Protein AF-A0A915ENW6-F1 (afdb_monomer)

Mean predicted aligned error: 8.83 Å

Secondary structure (DSSP, 8-state):
--S-B---S-TT----HHHHHHHHHHHHHHHHHHTS-B-----TTHHHHHHHHHH-SB-TTT--B--S--GGGB---------SSSS-BTT-HHHHHHTS-SS-S-S--EEEEETT-TTT-SB-TTTT-BTTPPTT-SEEEEESS--HHHHHHTTHHHHHHHHT--

pLDDT: mean 75.75, std 15.62, range [29.81, 95.88]

InterPro domains:
  IPR002918 Lipase EstA/Esterase EstB [PF01674] (2-77)
  IPR002918 Lipase EstA/Esterase EstB [PTHR32015] (2-77)
  IPR029058 Alpha/Beta hydrolase fold [G3DSA:3.40.50.1820] (1-163)

Solvent-accessible surface area (backbone atoms only — not comparable to full-atom values): 8871 Å² total; per-residue (Å²): 64,29,65,33,30,73,61,97,62,78,78,83,59,68,57,49,48,63,58,17,50,54,47,36,52,49,54,51,52,49,26,65,72,71,71,43,67,42,79,41,94,41,50,47,54,54,11,42,36,42,53,44,27,31,50,23,42,57,30,78,66,73,61,48,77,70,45,72,61,45,27,91,45,30,27,34,76,33,11,42,58,40,33,59,48,35,16,28,20,64,87,4,57,38,39,50,59,71,60,75,58,55,60,48,62,12,89,49,34,69,38,75,42,24,64,44,19,78,79,68,43,36,57,18,83,71,83,70,39,53,5,53,60,58,64,76,52,73,44,79,46,80,44,74,85,28,40,52,68,43,51,53,70,75,36,48,70,59,55,48,55,56,77,69,53,131

Radius of gyration: 15.07 Å; Cα contacts (8 Å, |Δi|>4): 354; chains: 1; bounding box: 37×34×34 Å

Foldseek 3Di:
DFLAFAAPDDDPDFLDLVLLLVLLVVLVVVCVVVVAADEDDDAAANFLSPLCNQCWQAQQVPRDGSDHHNQARYEETHHYADDQTRHHHPNRVSSCVSQVDASSRYPAYEWFEECVAPPRHQADPVVRDGGTDHVHHPYYHYHYPDYSVCSPVVCVVVVVCVVPDD

Structure (mmCIF, N/CA/C/O backbone):
data_AF-A0A915ENW6-F1
#
_entry.id   AF-A0A915ENW6-F1
#
loop_
_atom_site.group_PDB
_atom_site.id
_atom_site.type_symbol
_atom_site.label_atom_id
_atom_site.label_alt_id
_atom_site.label_comp_id
_atom_site.label_asym_id
_atom_site.label_entity_id
_atom_site.label_seq_id
_atom_site.pdbx_PDB_ins_code
_atom_site.Cartn_x
_atom_site.Cartn_y
_atom_site.Cartn_z
_atom_site.occupancy
_atom_site.B_iso_or_equiv
_atom_site.auth_seq_id
_atom_site.auth_comp_id
_atom_site.auth_asym_id
_atom_site.auth_atom_id
_atom_site.pdbx_PDB_model_num
ATOM 1 N N . MET A 1 1 ? -1.579 -0.338 -6.137 1.00 42.72 1 MET A N 1
ATOM 2 C CA . MET A 1 1 ? -1.270 -1.676 -5.591 1.00 42.72 1 MET A CA 1
ATOM 3 C C . MET A 1 1 ? 0.036 -2.164 -6.189 1.00 42.72 1 MET A C 1
ATOM 5 O O . MET A 1 1 ? 0.150 -1.946 -7.384 1.00 42.72 1 MET A O 1
ATOM 9 N N . THR A 1 2 ? 0.922 -2.765 -5.363 1.00 47.09 2 THR A N 1
ATOM 10 C CA . THR A 1 2 ? 1.906 -3.853 -5.639 1.00 47.09 2 THR A CA 1
ATOM 11 C C . THR A 1 2 ? 3.125 -3.832 -4.687 1.00 47.09 2 THR A C 1
ATOM 13 O O . THR A 1 2 ? 3.970 -2.952 -4.798 1.00 47.09 2 THR A O 1
ATOM 16 N N . THR A 1 3 ? 3.276 -4.806 -3.788 1.00 53.66 3 THR A N 1
ATOM 17 C CA . THR A 1 3 ? 4.491 -5.079 -2.980 1.00 53.66 3 THR A CA 1
ATOM 18 C C . THR A 1 3 ? 5.689 -5.567 -3.765 1.00 53.66 3 THR A C 1
ATOM 20 O O . THR A 1 3 ? 6.804 -5.462 -3.260 1.00 53.66 3 THR A O 1
ATOM 23 N N . TYR A 1 4 ? 5.485 -6.086 -4.972 1.00 52.28 4 TYR A N 1
ATOM 24 C CA . TYR A 1 4 ? 6.560 -6.594 -5.812 1.00 52.28 4 TYR A CA 1
ATOM 25 C C . TYR A 1 4 ? 6.259 -6.277 -7.278 1.00 52.28 4 TYR A C 1
ATOM 27 O O . TYR A 1 4 ? 5.124 -6.441 -7.721 1.00 52.28 4 TYR A O 1
ATOM 35 N N . TRP A 1 5 ? 7.278 -5.855 -8.030 1.00 57.00 5 TRP A N 1
ATOM 36 C CA . TRP A 1 5 ? 7.223 -5.668 -9.482 1.00 57.00 5 TRP A CA 1
ATOM 37 C C . TRP A 1 5 ? 8.566 -6.054 -10.118 1.00 57.00 5 TRP A C 1
ATOM 39 O O . TRP A 1 5 ? 9.626 -5.821 -9.526 1.00 57.00 5 TRP A O 1
ATOM 49 N N . ASP A 1 6 ? 8.548 -6.665 -11.307 1.00 54.91 6 ASP A N 1
ATOM 50 C CA . ASP A 1 6 ? 9.757 -7.167 -11.975 1.00 54.91 6 ASP A CA 1
ATOM 51 C C . ASP A 1 6 ? 10.283 -6.285 -13.121 1.00 54.91 6 ASP A C 1
ATOM 53 O O . ASP A 1 6 ? 11.443 -6.438 -13.512 1.00 54.91 6 ASP A O 1
ATOM 57 N N . GLY A 1 7 ? 9.543 -5.236 -13.500 1.00 52.41 7 GLY A N 1
ATOM 58 C CA . GLY A 1 7 ? 10.154 -3.993 -13.987 1.00 52.41 7 GLY A CA 1
ATOM 59 C C . GLY A 1 7 ? 10.191 -3.783 -15.500 1.00 52.41 7 GLY A C 1
ATOM 60 O O . GLY A 1 7 ? 11.199 -3.303 -16.012 1.00 52.41 7 GLY A O 1
ATOM 61 N N . THR A 1 8 ? 9.104 -4.066 -16.221 1.00 43.66 8 THR A N 1
ATOM 62 C CA . THR A 1 8 ? 8.998 -3.810 -17.675 1.00 43.66 8 THR A CA 1
ATOM 63 C C . THR A 1 8 ? 8.638 -2.359 -18.050 1.00 43.66 8 THR A C 1
ATOM 65 O O . THR A 1 8 ? 8.294 -2.096 -19.201 1.00 43.66 8 THR A O 1
ATOM 68 N N . ALA A 1 9 ? 8.679 -1.412 -17.103 1.00 46.50 9 ALA A N 1
ATOM 69 C CA . ALA A 1 9 ? 8.235 -0.023 -17.282 1.00 46.50 9 ALA A CA 1
ATOM 70 C C . ALA A 1 9 ? 9.381 1.007 -17.159 1.00 46.50 9 ALA A C 1
ATOM 72 O O . ALA A 1 9 ? 10.441 0.719 -16.606 1.00 46.50 9 ALA A O 1
ATOM 73 N N . SER A 1 10 ? 9.151 2.211 -17.699 1.00 40.72 10 SER A N 1
ATOM 74 C CA . SER A 1 10 ? 10.160 3.265 -17.921 1.00 40.72 10 SER A CA 1
ATOM 75 C C . SER A 1 10 ? 10.907 3.716 -16.642 1.00 40.72 10 SER A C 1
ATOM 77 O O . SER A 1 10 ? 10.280 3.832 -15.587 1.00 40.72 10 SER A O 1
ATOM 79 N N . PRO A 1 11 ? 12.223 4.021 -16.697 1.00 43.50 11 PRO A N 1
ATOM 80 C CA . PRO A 1 11 ? 13.079 4.117 -15.505 1.00 43.50 11 PRO A CA 1
ATOM 81 C C . PRO A 1 11 ? 13.112 5.497 -14.811 1.00 43.50 11 PRO A C 1
ATOM 83 O O . PRO A 1 11 ? 14.015 5.753 -14.016 1.00 43.50 11 PRO A O 1
ATOM 86 N N . SER A 1 12 ? 12.199 6.420 -15.133 1.00 43.91 12 SER A N 1
ATOM 87 C CA . SER A 1 12 ? 12.365 7.856 -14.840 1.00 43.91 12 SER A CA 1
ATOM 88 C C . SER A 1 12 ? 11.705 8.389 -13.561 1.00 43.91 12 SER A C 1
ATOM 90 O O . SER A 1 12 ? 11.990 9.526 -13.191 1.00 43.91 12 SER A O 1
ATOM 92 N N . GLU A 1 13 ? 10.843 7.626 -12.877 1.00 51.28 13 GLU A N 1
ATOM 93 C CA . GLU A 1 13 ? 10.138 8.110 -11.675 1.00 51.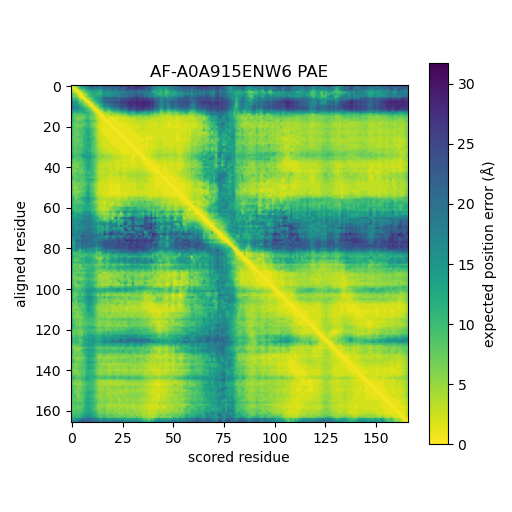28 13 GLU A CA 1
ATOM 94 C C . GLU A 1 13 ? 10.567 7.399 -10.383 1.00 51.28 13 GLU A C 1
ATOM 96 O O . GLU A 1 13 ? 10.592 6.170 -10.276 1.00 51.28 13 GLU A O 1
ATOM 101 N N . THR A 1 14 ? 10.912 8.212 -9.382 1.00 60.53 14 THR A N 1
ATOM 102 C CA . THR A 1 14 ? 11.462 7.802 -8.086 1.00 60.53 14 THR A CA 1
ATOM 103 C C . THR A 1 14 ? 10.492 8.101 -6.943 1.00 60.53 14 THR A C 1
ATOM 105 O O . THR A 1 14 ? 9.792 9.116 -6.949 1.00 60.53 14 THR A O 1
ATOM 108 N N . LEU A 1 15 ? 10.476 7.245 -5.917 1.00 72.00 15 LEU A N 1
ATOM 109 C CA . LEU A 1 15 ? 9.754 7.505 -4.668 1.00 72.00 15 LEU A CA 1
ATOM 110 C C . LEU A 1 15 ? 10.519 8.548 -3.854 1.00 72.00 15 LEU A C 1
ATOM 112 O O . LEU A 1 15 ? 11.450 8.212 -3.121 1.00 72.00 15 LEU A O 1
ATOM 116 N N . LYS A 1 16 ? 10.135 9.816 -4.015 1.00 80.19 16 LYS A N 1
ATOM 117 C CA . LYS A 1 16 ? 10.769 10.947 -3.332 1.00 80.19 16 LYS A CA 1
ATOM 118 C C . LYS A 1 16 ? 10.309 11.067 -1.879 1.00 80.19 16 LYS A C 1
ATOM 120 O O . LYS A 1 16 ? 9.123 10.896 -1.576 1.00 80.19 16 LYS A O 1
ATOM 125 N N . CYS A 1 17 ? 11.216 11.487 -1.002 1.00 81.75 17 CYS A N 1
ATOM 126 C CA . CYS A 1 17 ? 10.918 11.824 0.388 1.00 81.75 17 CYS A CA 1
ATOM 127 C C . CYS A 1 17 ? 9.843 12.911 0.508 1.00 81.75 17 CYS A C 1
ATOM 129 O O . CYS A 1 17 ? 9.022 12.863 1.421 1.00 81.75 17 CYS A O 1
ATOM 131 N N . LEU A 1 18 ? 9.814 13.865 -0.435 1.00 85.50 18 LEU A N 1
ATOM 132 C CA . LEU A 1 18 ? 8.822 14.943 -0.487 1.00 85.50 18 LEU A CA 1
ATOM 133 C C . LEU A 1 18 ? 7.391 14.395 -0.457 1.00 85.50 18 LEU A C 1
ATOM 135 O O . LEU A 1 18 ? 6.640 14.732 0.450 1.00 85.50 18 LEU A O 1
ATOM 139 N N . TYR A 1 19 ? 7.062 13.471 -1.361 1.00 87.25 19 TYR A N 1
ATOM 140 C CA . TYR A 1 19 ? 5.734 12.863 -1.409 1.00 87.25 19 TYR A CA 1
ATOM 141 C C . TYR A 1 19 ? 5.409 12.133 -0.086 1.00 87.25 19 TYR A C 1
ATOM 143 O O . TYR A 1 19 ? 4.275 12.156 0.392 1.00 87.25 19 TYR A O 1
ATOM 151 N N . CYS A 1 20 ? 6.416 11.506 0.546 1.00 87.06 20 CYS A N 1
ATOM 152 C CA . CYS A 1 20 ? 6.247 10.794 1.821 1.00 87.06 20 CYS A CA 1
ATOM 153 C C . CYS A 1 20 ? 5.929 11.775 2.960 1.00 87.06 20 CYS A C 1
ATOM 155 O O . CYS A 1 20 ? 5.075 11.492 3.797 1.00 87.06 20 CYS A O 1
ATOM 157 N N . LYS A 1 21 ? 6.583 12.944 2.973 1.00 85.81 21 LYS A N 1
ATOM 158 C CA . LYS A 1 21 ? 6.317 14.044 3.911 1.00 85.81 21 LYS A CA 1
ATOM 159 C C . LYS A 1 21 ? 4.936 14.660 3.682 1.00 85.81 21 LYS A C 1
ATOM 161 O O . LYS A 1 21 ? 4.204 14.843 4.648 1.00 85.81 21 LYS A O 1
ATOM 166 N N . GLU A 1 22 ? 4.566 14.935 2.432 1.00 91.62 22 GLU A N 1
ATOM 167 C CA . GLU A 1 22 ? 3.269 15.519 2.057 1.00 91.62 22 GLU A CA 1
ATOM 168 C C . GLU A 1 22 ? 2.104 14.642 2.531 1.00 91.62 22 GLU A C 1
ATOM 170 O O . GLU A 1 22 ? 1.224 15.124 3.247 1.00 91.62 22 GLU A O 1
ATOM 175 N N . ILE A 1 23 ? 2.131 13.337 2.231 1.00 90.50 23 ILE A N 1
ATOM 176 C CA . ILE A 1 23 ? 1.065 12.435 2.685 1.00 90.50 23 ILE A CA 1
ATOM 177 C C . ILE A 1 23 ? 1.106 12.243 4.210 1.00 90.50 23 ILE A C 1
ATOM 179 O O . ILE A 1 23 ? 0.051 12.224 4.841 1.00 90.50 23 ILE A O 1
ATOM 183 N N . ARG A 1 24 ? 2.290 12.179 4.838 1.00 91.50 24 ARG A N 1
ATOM 184 C CA . ARG A 1 24 ? 2.401 12.089 6.307 1.00 91.50 24 ARG A CA 1
ATOM 185 C C . ARG A 1 24 ? 1.757 13.287 7.008 1.00 91.50 24 ARG A C 1
ATOM 187 O O . ARG A 1 24 ? 1.027 13.102 7.979 1.00 91.50 24 ARG A O 1
ATOM 194 N N . LEU A 1 25 ? 2.009 14.497 6.507 1.00 91.88 25 LEU A N 1
ATOM 195 C CA . LEU A 1 25 ? 1.408 15.729 7.020 1.00 91.88 25 LEU A CA 1
ATOM 196 C C . LEU A 1 25 ? -0.110 15.743 6.813 1.00 91.88 25 LEU A C 1
ATOM 198 O O . LEU A 1 25 ? -0.829 16.151 7.720 1.00 91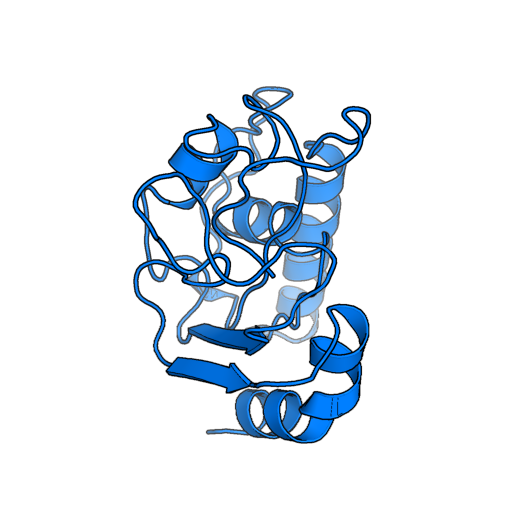.88 25 LEU A O 1
ATOM 202 N N . PHE A 1 26 ? -0.606 15.252 5.673 1.00 94.12 26 PHE A N 1
ATOM 203 C CA . PHE A 1 26 ? -2.045 15.158 5.417 1.00 94.12 26 PHE A CA 1
ATOM 204 C C . PHE A 1 26 ? -2.751 14.163 6.355 1.00 94.12 26 PHE A C 1
ATOM 206 O O . PHE A 1 26 ? -3.764 14.516 6.952 1.00 94.12 26 PHE A O 1
ATOM 213 N N . ILE A 1 27 ? -2.184 12.965 6.562 1.00 91.50 27 ILE A N 1
ATOM 214 C CA . ILE A 1 27 ? -2.698 11.962 7.518 1.00 91.50 27 ILE A CA 1
ATOM 215 C C . ILE A 1 27 ? -2.801 12.566 8.926 1.00 91.50 27 ILE A C 1
ATOM 217 O O . ILE A 1 27 ? -3.853 12.486 9.560 1.00 91.50 27 ILE A O 1
ATOM 221 N N . LEU A 1 28 ? -1.726 13.212 9.393 1.00 90.31 28 LEU A N 1
ATOM 222 C CA . LEU A 1 28 ? -1.689 13.871 10.700 1.00 90.31 28 LEU A CA 1
ATOM 223 C C . LEU A 1 28 ? -2.711 15.007 10.806 1.00 90.31 28 LEU A C 1
ATOM 225 O O . LEU A 1 28 ? -3.397 15.106 11.821 1.00 90.31 28 LEU A O 1
ATOM 229 N N . ALA A 1 29 ? -2.837 15.842 9.772 1.00 93.81 29 ALA A N 1
ATOM 230 C CA . ALA A 1 29 ? -3.781 16.954 9.756 1.00 93.81 29 ALA A CA 1
ATOM 231 C C . ALA A 1 29 ? -5.237 16.473 9.844 1.00 93.81 29 ALA A C 1
ATOM 233 O O . ALA A 1 29 ? -5.989 16.998 10.662 1.00 93.81 29 ALA A O 1
ATOM 234 N N . VAL A 1 30 ? -5.622 15.455 9.063 1.00 94.00 30 VAL A N 1
ATOM 235 C CA . VAL A 1 30 ? -6.983 14.894 9.105 1.00 94.00 30 VAL A CA 1
ATOM 236 C C . VAL A 1 30 ? -7.248 14.229 10.455 1.00 94.00 30 VAL A C 1
ATOM 238 O O . VAL A 1 30 ? -8.194 14.625 11.126 1.00 94.00 30 VAL A O 1
ATOM 241 N N . SER A 1 31 ? -6.386 13.306 10.899 1.00 92.56 31 SER A N 1
ATOM 242 C CA . SER A 1 31 ? -6.560 12.571 12.166 1.00 92.56 31 SER A CA 1
ATOM 243 C C . SER A 1 31 ? -6.626 13.499 13.391 1.00 92.56 31 SER A C 1
ATOM 245 O O . SER A 1 31 ? -7.445 13.290 14.286 1.00 92.56 31 SER A O 1
ATOM 247 N N . THR A 1 32 ? -5.829 14.576 13.408 1.00 92.12 32 THR A N 1
ATOM 248 C CA . THR A 1 32 ? -5.871 15.591 14.479 1.00 92.12 32 THR A CA 1
ATOM 249 C C . THR A 1 32 ? -7.132 16.459 14.401 1.00 92.12 32 THR A C 1
ATOM 251 O O . THR A 1 32 ? -7.682 16.827 15.434 1.00 92.12 32 THR A O 1
ATOM 254 N N . PHE A 1 33 ? -7.608 16.788 13.195 1.00 95.88 33 PHE A N 1
ATOM 255 C CA . PHE A 1 33 ? -8.806 17.610 12.994 1.00 95.88 33 PHE A CA 1
ATOM 256 C C . PHE A 1 33 ? -10.104 16.860 13.329 1.00 95.88 33 PHE A C 1
ATOM 258 O O . PHE A 1 33 ? -11.009 17.442 13.923 1.00 95.88 33 PHE A O 1
ATOM 265 N N . THR A 1 34 ? -10.200 15.576 12.976 1.00 94.31 34 THR A N 1
ATOM 266 C CA . THR A 1 34 ? -11.356 14.722 13.301 1.00 94.31 34 THR A CA 1
ATOM 267 C C . THR A 1 34 ? -11.286 14.122 14.705 1.00 94.31 34 THR A C 1
ATOM 269 O O . THR A 1 34 ? -12.299 13.631 15.198 1.00 94.31 34 THR A O 1
ATOM 272 N N . ASN A 1 35 ? -10.108 14.144 15.343 1.00 91.44 35 ASN A N 1
ATOM 273 C CA . ASN A 1 35 ? -9.804 13.406 16.572 1.00 91.44 35 ASN A CA 1
ATOM 274 C C . ASN A 1 35 ? -10.160 11.906 16.438 1.00 91.44 35 ASN A C 1
ATOM 276 O O . ASN A 1 35 ? -10.793 11.311 17.313 1.00 91.44 35 ASN A O 1
ATOM 280 N N . SER A 1 36 ? -9.776 11.303 15.307 1.00 89.44 36 SER A N 1
ATOM 281 C CA . SER A 1 36 ? -10.050 9.901 14.961 1.00 89.44 36 SER A CA 1
ATOM 282 C C . SER A 1 36 ? -8.861 9.241 14.255 1.00 89.44 36 SER A C 1
ATOM 284 O O . SER A 1 36 ? -7.958 9.918 13.758 1.00 89.44 36 SER A O 1
ATOM 286 N N . GLN A 1 37 ? -8.884 7.910 14.149 1.00 87.56 37 GLN A N 1
ATOM 287 C CA . GLN A 1 37 ? -8.102 7.191 13.133 1.00 87.56 37 GLN A CA 1
ATOM 288 C C . GLN A 1 37 ? -8.616 7.536 11.720 1.00 87.56 37 GLN A C 1
ATOM 290 O O . GLN A 1 37 ? -9.697 8.122 11.580 1.00 87.56 37 GLN A O 1
ATOM 295 N N . VAL A 1 38 ? -7.844 7.204 10.678 1.00 89.12 38 VAL A N 1
ATOM 296 C CA . VAL A 1 38 ? -8.220 7.447 9.273 1.00 89.12 38 VAL A CA 1
ATOM 297 C C . VAL A 1 38 ? -8.034 6.216 8.377 1.00 89.12 38 VAL A C 1
ATOM 299 O O . VAL A 1 38 ? -6.980 5.576 8.364 1.00 89.12 38 VAL A O 1
ATOM 302 N N . ASP A 1 39 ? -9.039 5.924 7.554 1.00 86.81 39 ASP A N 1
ATOM 303 C CA . ASP A 1 39 ? -8.942 4.934 6.480 1.00 86.81 39 ASP A CA 1
ATOM 304 C C . ASP A 1 39 ? -8.181 5.504 5.277 1.00 86.81 39 ASP A C 1
ATOM 306 O O . ASP A 1 39 ? -8.465 6.608 4.806 1.00 86.81 39 ASP A O 1
ATOM 310 N N . ILE A 1 40 ? -7.222 4.744 4.736 1.00 88.25 40 ILE A N 1
ATOM 311 C CA . ILE A 1 40 ? -6.423 5.174 3.580 1.00 88.25 40 ILE A CA 1
ATOM 312 C C . ILE A 1 40 ? -6.698 4.276 2.373 1.00 88.25 40 ILE A C 1
ATOM 314 O O . ILE A 1 40 ? -6.066 3.243 2.145 1.00 88.25 40 ILE A O 1
ATOM 318 N N . LEU A 1 41 ? -7.624 4.725 1.525 1.00 86.06 41 LEU A N 1
ATOM 319 C CA . LEU A 1 41 ? -7.812 4.150 0.197 1.00 86.06 41 LEU A CA 1
ATOM 320 C C . LEU A 1 41 ? -6.689 4.620 -0.737 1.00 86.06 41 LEU A C 1
ATOM 322 O O . LEU A 1 41 ? -6.734 5.705 -1.314 1.00 86.06 41 LEU A O 1
ATOM 326 N N . ALA A 1 42 ? -5.672 3.781 -0.901 1.00 83.44 42 ALA A N 1
ATOM 327 C CA . ALA A 1 42 ? -4.559 4.035 -1.805 1.00 83.44 42 ALA A CA 1
ATOM 328 C C . ALA A 1 42 ? -4.660 3.189 -3.089 1.00 83.44 42 ALA A C 1
ATOM 330 O O . ALA A 1 42 ? -5.039 2.021 -3.065 1.00 83.44 42 ALA A O 1
ATOM 331 N N . TYR A 1 43 ? -4.274 3.772 -4.224 1.00 82.56 43 TYR A N 1
ATOM 332 C CA . TYR A 1 43 ? -4.233 3.126 -5.542 1.00 82.56 43 TYR A CA 1
ATOM 333 C C . TYR A 1 43 ? -2.945 3.512 -6.288 1.00 82.56 43 TYR A C 1
ATOM 335 O O . TYR A 1 43 ? -2.273 4.468 -5.897 1.00 82.56 43 TYR A O 1
ATOM 343 N N . SER A 1 44 ? -2.566 2.718 -7.304 1.00 76.12 44 SER A N 1
ATOM 344 C CA . SER A 1 44 ? -1.324 2.834 -8.093 1.00 76.12 44 SER A CA 1
ATOM 345 C C . SER A 1 44 ? -0.159 3.428 -7.280 1.00 76.12 44 SER A C 1
ATOM 347 O O . SER A 1 44 ? 0.162 2.820 -6.267 1.00 76.12 44 SER A O 1
ATOM 349 N N . MET A 1 45 ? 0.430 4.585 -7.617 1.00 76.44 45 MET A N 1
ATOM 350 C CA . MET A 1 45 ? 1.614 5.147 -6.927 1.00 76.44 45 MET A CA 1
ATOM 351 C C . MET A 1 45 ? 1.390 5.812 -5.547 1.00 76.44 45 MET A C 1
ATOM 353 O O . MET A 1 45 ? 2.360 5.925 -4.808 1.00 76.44 45 MET A O 1
ATOM 357 N N . GLY A 1 46 ? 0.168 6.166 -5.115 1.00 74.69 46 GLY A N 1
ATOM 358 C CA . GLY A 1 46 ? -0.076 6.848 -3.814 1.00 74.69 46 GLY A CA 1
ATOM 359 C C . GLY A 1 46 ? 0.525 6.137 -2.581 1.00 74.69 46 GLY A C 1
ATOM 360 O O . GLY A 1 46 ? 1.603 6.457 -2.108 1.00 74.69 46 GLY A O 1
ATOM 361 N N . SER A 1 47 ? -0.108 5.076 -2.103 1.00 77.56 47 SER A N 1
ATOM 362 C CA . SER A 1 47 ? 0.599 3.791 -2.068 1.00 77.56 47 SER A CA 1
ATOM 363 C C . SER A 1 47 ? 2.040 3.755 -1.459 1.00 77.56 47 SER A C 1
ATOM 365 O O . SER A 1 47 ? 2.089 3.957 -0.253 1.00 77.56 47 SER A O 1
ATOM 367 N N . PRO A 1 48 ? 3.220 3.471 -2.090 1.00 71.94 48 PRO A N 1
ATOM 368 C CA . PRO A 1 48 ? 4.459 3.238 -1.309 1.00 71.94 48 PRO A CA 1
ATOM 369 C C . PRO A 1 48 ? 4.887 4.453 -0.528 1.00 71.94 48 PRO A C 1
ATOM 371 O O . PRO A 1 48 ? 5.282 4.326 0.629 1.00 71.94 48 PRO A O 1
ATOM 374 N N . VAL A 1 49 ? 4.710 5.610 -1.159 1.00 81.62 49 VAL A N 1
ATOM 375 C CA . VAL A 1 49 ? 4.868 6.913 -0.545 1.00 81.62 49 VAL A CA 1
ATOM 376 C C . VAL A 1 49 ? 4.117 6.954 0.782 1.00 81.62 49 VAL A C 1
ATOM 378 O O . VAL A 1 49 ? 4.701 7.280 1.810 1.00 81.62 49 VAL A O 1
ATOM 381 N N . ALA A 1 50 ? 2.846 6.556 0.779 1.00 85.56 50 ALA A N 1
ATOM 382 C CA . ALA A 1 50 ? 2.021 6.549 1.971 1.00 85.56 50 ALA A CA 1
ATOM 383 C C . ALA A 1 50 ? 2.346 5.384 2.944 1.00 85.56 50 ALA A C 1
ATOM 385 O O . ALA A 1 50 ? 2.339 5.613 4.151 1.00 85.56 50 ALA A O 1
ATOM 386 N N . ARG A 1 51 ? 2.788 4.195 2.493 1.00 83.94 51 ARG A N 1
ATOM 387 C CA . ARG A 1 51 ? 3.246 3.115 3.408 1.00 83.94 51 ARG A CA 1
ATOM 388 C C . ARG A 1 51 ? 4.481 3.569 4.175 1.00 83.94 51 ARG A C 1
ATOM 390 O O . ARG A 1 51 ? 4.613 3.322 5.370 1.00 83.94 51 ARG A O 1
ATOM 397 N N . LYS A 1 52 ? 5.379 4.273 3.484 1.00 85.75 52 LYS A N 1
ATOM 398 C CA . LYS A 1 52 ? 6.587 4.867 4.050 1.00 85.75 52 LYS A CA 1
ATOM 399 C C . LYS A 1 52 ? 6.281 6.095 4.912 1.00 85.75 52 LYS A C 1
ATOM 401 O O . LYS A 1 52 ? 6.921 6.267 5.946 1.00 85.75 52 LYS A O 1
ATOM 406 N N . ALA A 1 53 ? 5.273 6.892 4.551 1.00 87.19 53 ALA A N 1
ATOM 407 C CA . ALA A 1 53 ? 4.748 7.983 5.374 1.00 87.19 53 ALA A CA 1
ATOM 408 C C . ALA A 1 53 ? 4.251 7.487 6.744 1.00 87.19 53 ALA A C 1
ATOM 410 O O . ALA A 1 53 ? 4.550 8.119 7.758 1.00 87.19 53 ALA A O 1
ATOM 411 N N . ILE A 1 54 ? 3.553 6.344 6.779 1.00 85.94 54 ILE A N 1
ATOM 412 C CA . ILE A 1 54 ? 3.068 5.702 8.013 1.00 85.94 54 ILE A CA 1
ATOM 413 C C . ILE A 1 54 ? 4.233 5.104 8.804 1.00 85.94 54 ILE A C 1
ATOM 415 O O . ILE A 1 54 ? 4.405 5.453 9.970 1.00 85.94 54 ILE A O 1
ATOM 419 N N . MET A 1 55 ? 5.062 4.268 8.161 1.00 84.44 55 MET A N 1
ATOM 420 C CA . MET A 1 55 ? 6.209 3.592 8.793 1.00 84.44 55 MET A CA 1
ATOM 421 C C . MET A 1 55 ? 7.200 4.574 9.431 1.00 84.44 55 MET A C 1
ATOM 423 O O . MET A 1 55 ? 7.812 4.284 10.458 1.00 84.44 55 MET A O 1
ATOM 427 N N . GLY A 1 56 ? 7.394 5.730 8.793 1.00 82.94 56 GLY A N 1
ATOM 428 C CA . GLY A 1 56 ? 8.393 6.707 9.189 1.00 82.94 56 GLY A CA 1
ATOM 429 C C . GLY A 1 56 ? 9.827 6.205 8.972 1.00 82.94 56 GLY A C 1
ATOM 430 O O . GLY A 1 56 ? 10.171 5.633 7.928 1.00 82.94 56 GLY A O 1
ATOM 431 N N . GLY A 1 57 ? 10.691 6.465 9.953 1.00 82.88 57 GLY A N 1
ATOM 432 C CA . GLY A 1 57 ? 12.136 6.260 9.851 1.00 82.88 57 GLY A CA 1
ATOM 433 C C . GLY A 1 57 ? 12.775 7.189 8.815 1.00 82.88 57 GLY A C 1
ATOM 434 O O . GLY A 1 57 ? 12.261 8.270 8.531 1.00 82.88 57 GLY A O 1
ATOM 435 N N . ASN A 1 58 ? 13.901 6.778 8.236 1.00 82.06 58 ASN A N 1
ATOM 436 C CA . ASN A 1 58 ? 14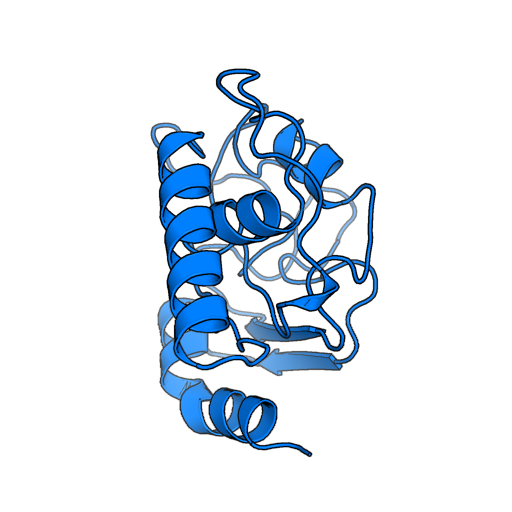.617 7.570 7.233 1.00 82.06 58 ASN A CA 1
ATOM 437 C C . ASN A 1 58 ? 14.053 7.347 5.820 1.00 82.06 58 ASN A C 1
ATOM 439 O O . ASN A 1 58 ? 13.747 6.213 5.440 1.00 82.06 58 ASN A O 1
ATOM 443 N N . CYS A 1 59 ? 13.947 8.414 5.032 1.00 78.62 59 CYS A N 1
ATOM 444 C CA . CYS A 1 59 ? 13.670 8.370 3.599 1.00 78.62 59 CYS A CA 1
ATOM 445 C C . CYS A 1 59 ? 14.788 7.640 2.837 1.00 78.62 59 CYS A C 1
ATOM 447 O O . CYS A 1 59 ? 15.965 7.824 3.123 1.00 78.62 59 CYS A O 1
ATOM 449 N N . VAL A 1 60 ? 14.423 6.809 1.857 1.00 75.06 60 VAL A N 1
ATOM 450 C CA . VAL A 1 60 ? 15.366 5.925 1.135 1.00 75.06 60 VAL A CA 1
ATOM 451 C C . VAL A 1 60 ? 16.210 6.692 0.104 1.00 75.06 60 VAL A C 1
ATOM 453 O O . VAL A 1 60 ? 17.284 6.249 -0.288 1.00 75.06 60 VAL A O 1
ATOM 456 N N . ASP A 1 61 ? 15.722 7.847 -0.339 1.00 71.06 61 ASP A N 1
ATOM 457 C CA . ASP A 1 61 ? 16.323 8.706 -1.356 1.00 71.06 61 ASP A CA 1
ATOM 458 C C . ASP A 1 61 ? 17.158 9.859 -0.776 1.00 71.06 61 ASP A C 1
ATOM 460 O O . ASP A 1 61 ? 18.207 10.176 -1.332 1.00 71.06 61 ASP A O 1
ATOM 464 N N . THR A 1 62 ? 16.723 10.469 0.333 1.00 72.38 62 THR A N 1
ATOM 465 C CA . THR A 1 62 ? 17.400 11.624 0.962 1.00 72.38 62 THR A CA 1
ATOM 466 C C . THR A 1 62 ? 18.018 11.337 2.333 1.00 72.38 62 THR A C 1
ATOM 468 O O . THR A 1 62 ? 18.689 12.205 2.886 1.00 72.38 62 THR A O 1
ATOM 471 N N . SER A 1 63 ? 17.780 10.158 2.922 1.00 72.94 63 SER A N 1
ATOM 472 C CA . SER A 1 63 ? 18.107 9.817 4.322 1.00 72.94 63 SER A CA 1
ATOM 473 C C . SER A 1 63 ? 17.446 10.700 5.395 1.00 72.94 63 SER A C 1
ATOM 475 O O . SER A 1 63 ? 17.693 10.495 6.585 1.00 72.94 63 SER A O 1
ATOM 477 N N . GLU A 1 64 ? 16.576 11.643 5.023 1.00 70.88 64 GLU A N 1
ATOM 478 C CA . GLU A 1 64 ? 15.874 12.533 5.955 1.00 70.88 64 GLU A CA 1
ATOM 479 C C . GLU A 1 64 ? 14.909 11.771 6.872 1.00 70.88 64 GLU A C 1
ATOM 481 O O . GLU A 1 64 ? 14.289 10.789 6.467 1.00 70.88 64 GLU A O 1
ATOM 486 N N . VAL A 1 65 ? 14.746 12.236 8.111 1.00 71.94 65 VAL A N 1
ATOM 487 C CA . VAL A 1 65 ? 13.910 11.568 9.119 1.00 71.94 65 VAL A CA 1
ATOM 488 C C . VAL A 1 65 ? 12.443 11.987 8.976 1.00 71.94 65 VAL A C 1
ATOM 490 O O . VAL A 1 65 ? 12.109 13.159 9.124 1.00 71.94 65 VAL A O 1
ATOM 493 N N . LEU A 1 66 ? 11.558 11.015 8.741 1.00 51.91 66 LEU A N 1
ATOM 494 C CA . LEU A 1 66 ? 10.098 11.190 8.736 1.00 51.91 66 LEU A CA 1
ATOM 495 C C . LEU A 1 66 ? 9.499 11.199 10.157 1.00 51.91 66 LEU A C 1
ATOM 497 O O . LEU A 1 66 ? 8.408 11.723 10.362 1.00 51.91 66 LEU A O 1
ATOM 501 N N . GLY A 1 67 ? 10.201 10.615 11.133 1.00 62.75 67 GLY A N 1
ATOM 502 C CA . GLY A 1 67 ? 9.752 10.442 12.519 1.00 62.75 67 GLY A CA 1
ATOM 503 C C . GLY A 1 67 ? 9.401 8.988 12.856 1.00 62.75 67 GLY A C 1
ATOM 504 O O . GLY A 1 67 ? 9.733 8.072 12.104 1.00 62.75 67 GLY A O 1
ATOM 505 N N . ALA A 1 68 ? 8.747 8.771 14.000 1.00 60.12 68 ALA A N 1
ATOM 506 C CA . ALA A 1 68 ? 8.298 7.447 14.446 1.00 60.12 68 ALA A CA 1
ATOM 507 C C . ALA A 1 68 ? 7.137 6.887 13.591 1.00 60.12 68 ALA A C 1
ATOM 509 O O . ALA A 1 68 ? 6.496 7.632 12.842 1.00 60.12 68 ALA A O 1
ATOM 510 N N . SER A 1 69 ? 6.845 5.589 13.715 1.00 55.81 69 SER A N 1
ATOM 511 C CA . SER A 1 69 ? 5.684 4.979 13.048 1.00 55.81 69 SER A CA 1
ATOM 512 C C . SER A 1 69 ? 4.364 5.573 13.558 1.00 55.81 69 SER A C 1
ATOM 514 O O . SER A 1 69 ? 4.264 5.931 14.731 1.00 55.81 69 SER A O 1
ATOM 516 N N . MET A 1 70 ? 3.356 5.667 12.688 1.00 55.91 70 MET A N 1
ATOM 517 C CA . MET A 1 70 ? 2.011 6.195 12.996 1.00 55.91 70 MET A CA 1
ATOM 518 C C . MET A 1 70 ? 0.915 5.124 12.890 1.00 55.91 70 MET A C 1
ATOM 520 O O . MET A 1 70 ? -0.235 5.435 12.595 1.00 55.91 70 MET A O 1
ATOM 524 N N . SER A 1 71 ? 1.278 3.857 13.096 1.00 54.25 71 SER A N 1
ATOM 525 C CA . SER A 1 71 ? 0.407 2.684 12.913 1.00 54.25 71 SER A CA 1
ATOM 526 C C . SER A 1 71 ? -0.933 2.785 13.645 1.00 54.25 71 SER A C 1
ATOM 528 O O . SER A 1 71 ? -1.956 2.398 13.102 1.00 54.25 71 SER A O 1
ATOM 530 N N . SER A 1 72 ? -0.942 3.386 14.838 1.00 55.91 72 SER A N 1
ATOM 531 C CA . SER A 1 72 ? -2.140 3.597 15.661 1.00 55.91 72 SER A CA 1
ATOM 532 C C . SER A 1 72 ? -3.162 4.587 15.085 1.00 55.91 72 SER A C 1
ATOM 534 O O . SER A 1 72 ? -4.236 4.739 15.659 1.00 55.91 72 SER A O 1
ATOM 536 N N . SER A 1 73 ? -2.837 5.305 14.007 1.00 43.53 73 SER A N 1
ATOM 537 C CA . SER A 1 73 ? -3.692 6.346 13.416 1.00 43.53 73 SER A CA 1
ATOM 538 C C . SER A 1 73 ? -4.344 5.930 12.093 1.00 43.53 73 SER A C 1
ATOM 540 O O . SER A 1 73 ? -5.033 6.754 11.492 1.00 43.53 73 SER A O 1
ATOM 542 N N . VAL A 1 74 ? -4.106 4.708 11.602 1.00 36.84 74 VAL A N 1
ATOM 543 C CA . VAL A 1 74 ? -4.402 4.312 10.213 1.00 36.84 74 VAL A CA 1
ATOM 544 C C . VAL A 1 74 ? -5.037 2.920 10.136 1.00 36.84 74 VAL A C 1
ATOM 546 O O . VAL A 1 74 ? -4.854 2.105 11.035 1.00 36.84 74 VAL A O 1
ATOM 549 N N . HIS A 1 75 ? -5.777 2.660 9.054 1.00 44.03 75 HIS A N 1
ATOM 550 C CA . HIS A 1 75 ? -6.414 1.372 8.756 1.00 44.03 75 HIS A CA 1
ATOM 551 C C . HIS A 1 75 ? -5.782 0.642 7.532 1.00 44.03 75 HIS A C 1
ATOM 553 O O . HIS A 1 75 ? -4.854 -0.141 7.706 1.00 44.03 75 HIS A O 1
ATOM 559 N N . HIS A 1 76 ? -6.234 0.881 6.288 1.00 29.81 76 HIS A N 1
ATOM 560 C CA . HIS A 1 76 ? -5.899 0.051 5.097 1.00 29.81 76 HIS A CA 1
ATOM 561 C C . HIS A 1 76 ? -4.837 0.656 4.132 1.00 29.81 76 HIS A C 1
ATOM 563 O O . HIS A 1 76 ? -4.516 1.835 4.274 1.00 29.81 76 HIS A O 1
ATOM 569 N N . PHE A 1 77 ? -4.253 -0.109 3.160 1.00 35.91 77 PHE A N 1
ATOM 570 C CA . PHE A 1 77 ? -2.994 0.353 2.506 1.00 35.91 77 PHE A CA 1
ATOM 571 C C . PHE A 1 77 ? -2.440 -0.186 1.119 1.00 35.91 77 PHE A C 1
ATOM 573 O O . PHE A 1 77 ? -2.080 -1.349 1.041 1.00 35.91 77 PHE A O 1
ATOM 580 N N . PHE A 1 78 ? -2.220 0.686 0.084 1.00 40.28 78 PHE A N 1
ATOM 581 C CA . PHE A 1 78 ? -1.633 0.562 -1.327 1.00 40.28 78 PHE A CA 1
ATOM 582 C C . PHE A 1 78 ? -0.103 0.28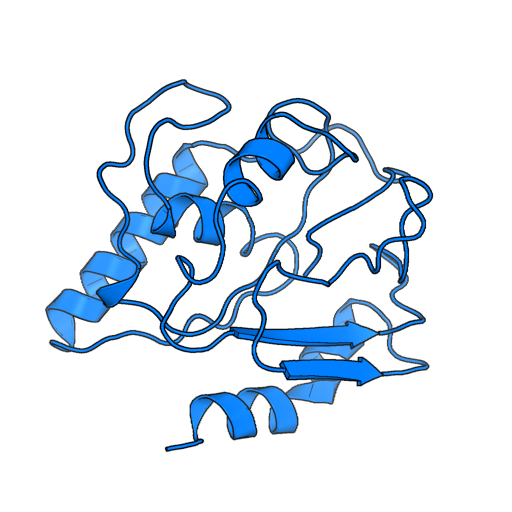4 -1.569 1.00 40.28 78 PHE A C 1
ATOM 584 O O . PHE A 1 78 ? 0.630 0.291 -0.607 1.00 40.28 78 PHE A O 1
ATOM 591 N N . LEU A 1 79 ? 0.418 0.168 -2.836 1.00 49.81 79 LEU A N 1
ATOM 592 C CA . LEU A 1 79 ? 1.856 0.253 -3.344 1.00 49.81 79 LEU A CA 1
ATOM 593 C C . LEU A 1 79 ? 1.971 0.524 -4.917 1.00 49.81 79 LEU A C 1
ATOM 595 O O . LEU A 1 79 ? 0.961 0.261 -5.540 1.00 49.81 79 LEU A O 1
ATOM 599 N N . ALA A 1 80 ? 3.051 1.092 -5.544 1.00 43.56 80 ALA A N 1
ATOM 600 C CA . ALA A 1 80 ? 3.510 1.143 -6.998 1.00 43.56 80 ALA A CA 1
ATOM 601 C C . ALA A 1 80 ? 4.731 2.128 -7.312 1.00 43.56 80 ALA A C 1
ATOM 603 O O . ALA A 1 80 ? 4.595 3.281 -6.931 1.00 43.56 80 ALA A O 1
ATOM 604 N N . THR A 1 81 ? 5.855 1.744 -8.005 1.00 48.50 81 THR A N 1
ATOM 605 C CA . THR A 1 81 ? 6.907 2.509 -8.826 1.00 48.50 81 THR A CA 1
ATOM 606 C C . THR A 1 81 ? 8.102 1.607 -9.309 1.00 48.50 81 THR A C 1
ATOM 608 O O . THR A 1 81 ? 8.158 0.443 -8.933 1.00 48.50 81 THR A O 1
ATOM 611 N N . CYS A 1 82 ? 9.114 2.081 -10.082 1.00 53.31 82 CYS A N 1
ATOM 612 C CA . CYS A 1 82 ? 10.138 1.219 -10.745 1.00 53.31 82 CYS A CA 1
ATOM 613 C C . CYS A 1 82 ? 11.645 1.619 -10.619 1.00 53.31 82 CYS A C 1
ATOM 615 O O . CYS A 1 82 ? 12.191 2.214 -11.542 1.00 53.31 82 CYS A O 1
ATOM 617 N N . ASN A 1 83 ? 12.376 1.212 -9.562 1.00 54.28 83 ASN A N 1
ATOM 618 C CA . ASN A 1 83 ? 13.862 1.085 -9.556 1.00 54.28 83 ASN A CA 1
ATOM 619 C C . ASN A 1 83 ? 14.380 0.224 -8.367 1.00 54.28 83 ASN A C 1
ATOM 621 O O . ASN A 1 83 ? 13.574 -0.267 -7.580 1.00 54.28 83 ASN A O 1
ATOM 625 N N . THR A 1 84 ? 15.702 0.000 -8.245 1.00 58.56 84 THR A N 1
ATOM 626 C CA . THR A 1 84 ? 16.340 -0.855 -7.207 1.00 58.56 84 THR A CA 1
ATOM 627 C C . THR A 1 84 ? 16.704 -0.163 -5.889 1.00 58.56 84 THR A C 1
ATOM 629 O O . THR A 1 84 ? 17.036 -0.854 -4.927 1.00 58.56 84 THR A O 1
ATOM 632 N N . ASN A 1 85 ? 16.674 1.166 -5.814 1.00 62.41 85 ASN A N 1
ATOM 633 C CA . ASN A 1 85 ? 16.949 1.911 -4.586 1.00 62.41 85 ASN A CA 1
ATOM 634 C C . ASN A 1 85 ? 15.637 2.456 -4.004 1.00 62.41 85 ASN A C 1
ATOM 636 O O . ASN A 1 85 ? 15.003 1.785 -3.193 1.00 62.41 85 ASN A O 1
ATOM 640 N N . ASN A 1 86 ? 15.180 3.608 -4.498 1.00 56.16 86 ASN A N 1
ATOM 641 C CA . ASN A 1 86 ? 13.945 4.304 -4.127 1.00 56.16 86 ASN A CA 1
ATOM 642 C C . ASN A 1 86 ? 12.789 4.001 -5.106 1.00 56.16 86 ASN A C 1
ATOM 644 O O . ASN A 1 86 ? 12.130 4.902 -5.626 1.00 56.16 86 ASN A O 1
ATOM 648 N N . GLY A 1 87 ? 12.559 2.719 -5.385 1.00 59.91 87 GLY A N 1
ATOM 649 C CA . GLY A 1 87 ? 11.491 2.225 -6.258 1.00 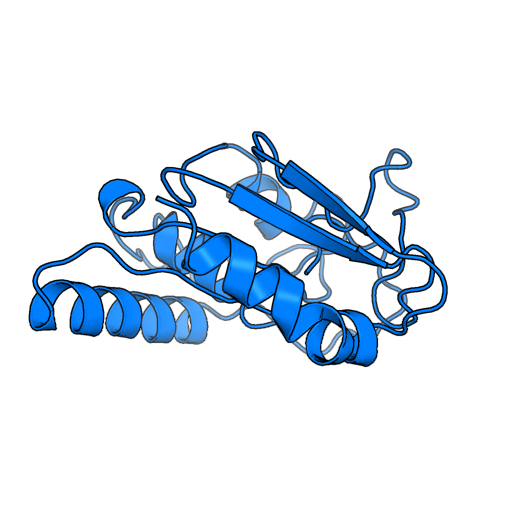59.91 87 GLY A CA 1
ATOM 650 C C . GLY A 1 87 ? 11.168 0.764 -5.950 1.00 59.91 87 GLY A C 1
ATOM 651 O O . GLY A 1 87 ? 11.734 0.211 -5.011 1.00 59.91 87 GLY A O 1
ATOM 652 N N . MET A 1 88 ? 10.278 0.115 -6.710 1.00 62.72 88 MET A N 1
ATOM 653 C CA . MET A 1 88 ? 9.815 -1.243 -6.371 1.00 62.72 88 MET A CA 1
ATOM 654 C C . MET A 1 88 ? 10.299 -2.390 -7.265 1.00 62.72 88 MET A C 1
ATOM 656 O O . MET A 1 88 ? 9.606 -3.404 -7.398 1.00 62.72 88 MET A O 1
ATOM 660 N N . ARG A 1 89 ? 11.467 -2.283 -7.900 1.00 67.06 89 ARG A N 1
ATOM 661 C CA . ARG A 1 89 ? 12.019 -3.502 -8.498 1.00 67.06 89 ARG A CA 1
ATOM 662 C C . ARG A 1 89 ? 12.241 -4.521 -7.376 1.00 67.06 89 ARG A C 1
ATOM 664 O O . ARG A 1 89 ? 12.725 -4.146 -6.312 1.00 67.06 89 ARG A O 1
ATOM 671 N N . CYS A 1 90 ? 11.897 -5.783 -7.617 1.00 68.38 90 CYS A N 1
ATOM 672 C CA . CYS A 1 90 ? 12.230 -6.923 -6.760 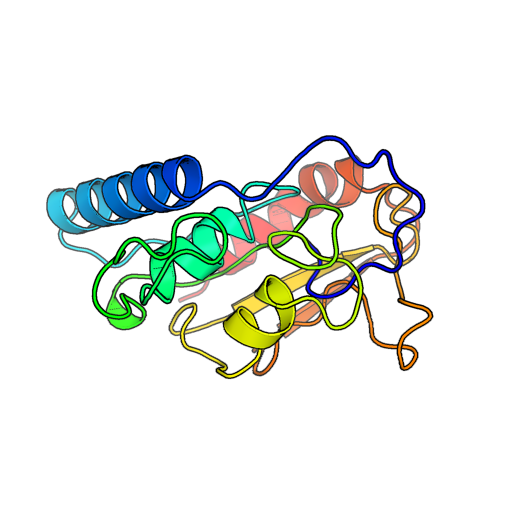1.00 68.38 90 CYS A CA 1
ATOM 673 C C . CYS A 1 90 ? 13.538 -6.738 -5.966 1.00 68.38 90 CYS A C 1
ATOM 675 O O . CYS A 1 90 ? 14.587 -6.464 -6.555 1.00 68.38 90 CYS A O 1
ATOM 677 N N . ASN A 1 91 ? 13.471 -6.934 -4.646 1.00 72.25 91 ASN A N 1
ATOM 678 C CA . ASN A 1 91 ? 14.586 -6.802 -3.698 1.00 72.25 91 ASN A CA 1
ATOM 679 C C . ASN A 1 91 ? 15.199 -5.388 -3.582 1.00 72.25 91 ASN A C 1
ATOM 681 O O . ASN A 1 91 ? 16.337 -5.264 -3.123 1.00 72.25 91 ASN A O 1
ATOM 685 N N . SER A 1 92 ? 14.491 -4.324 -3.984 1.00 72.19 92 SER A N 1
ATOM 686 C CA . SER A 1 92 ? 14.969 -2.947 -3.812 1.00 72.19 92 SER A CA 1
ATOM 687 C C . SER A 1 92 ? 15.135 -2.552 -2.345 1.00 72.19 92 SER A C 1
ATOM 689 O O . SER A 1 92 ? 14.452 -3.075 -1.464 1.00 72.19 92 SER A O 1
ATOM 691 N N . VAL A 1 93 ? 15.995 -1.562 -2.081 1.00 77.75 93 VAL A N 1
ATOM 692 C CA . VAL A 1 93 ? 16.173 -0.999 -0.729 1.00 77.75 93 VAL A CA 1
ATOM 693 C C . VAL A 1 93 ? 14.830 -0.525 -0.157 1.00 77.75 93 VAL A C 1
ATOM 695 O O . VAL A 1 93 ? 14.522 -0.814 0.999 1.00 77.75 93 VAL A O 1
ATOM 698 N N . TYR A 1 94 ? 13.994 0.118 -0.979 1.00 76.19 94 TYR A N 1
ATOM 699 C CA . TYR A 1 94 ? 12.657 0.560 -0.585 1.00 76.19 94 TYR A CA 1
ATOM 700 C C . TYR A 1 94 ? 11.722 -0.599 -0.229 1.00 76.19 94 TYR A C 1
ATOM 702 O O . TYR A 1 94 ? 11.136 -0.569 0.850 1.00 76.19 94 TYR A O 1
ATOM 710 N N . LEU A 1 95 ? 11.583 -1.616 -1.094 1.00 75.19 95 LEU A N 1
ATOM 711 C CA . LEU A 1 95 ? 10.701 -2.759 -0.822 1.00 75.19 95 LEU A CA 1
ATOM 712 C C . LEU A 1 95 ? 11.167 -3.549 0.388 1.00 75.19 95 LEU A C 1
ATOM 714 O O . LEU A 1 95 ? 10.348 -3.897 1.231 1.00 75.19 95 LEU A O 1
ATOM 718 N N . ASN A 1 96 ? 12.471 -3.797 0.497 1.00 81.81 96 ASN A N 1
ATOM 719 C CA . ASN A 1 96 ? 13.036 -4.483 1.649 1.00 81.81 96 ASN A CA 1
ATOM 720 C C . ASN A 1 96 ? 12.733 -3.690 2.926 1.00 81.81 96 ASN A C 1
ATOM 722 O O . ASN A 1 96 ? 12.302 -4.292 3.901 1.00 81.81 96 ASN A O 1
ATOM 726 N N . ASN A 1 97 ? 12.863 -2.354 2.908 1.00 80.94 97 ASN A N 1
ATOM 727 C CA . ASN A 1 97 ? 12.540 -1.505 4.055 1.00 80.94 97 ASN A CA 1
ATOM 728 C C . ASN A 1 97 ? 11.060 -1.585 4.460 1.00 80.94 97 ASN A C 1
ATOM 730 O O . ASN A 1 97 ? 10.788 -1.841 5.624 1.00 80.94 97 ASN A O 1
ATOM 734 N N . ILE A 1 98 ? 10.112 -1.427 3.531 1.00 79.00 98 ILE A N 1
ATOM 735 C CA . ILE A 1 98 ? 8.673 -1.502 3.858 1.00 79.00 98 ILE A CA 1
ATOM 736 C C . ILE A 1 98 ? 8.175 -2.937 4.116 1.00 79.00 98 ILE A C 1
ATOM 738 O O . ILE A 1 98 ? 7.076 -3.126 4.620 1.00 79.00 98 ILE A O 1
ATOM 742 N N . ASN A 1 99 ? 8.957 -3.966 3.783 1.00 83.06 99 ASN A N 1
ATOM 743 C CA . ASN A 1 99 ? 8.615 -5.369 4.034 1.00 83.06 99 ASN A CA 1
ATOM 744 C C . ASN A 1 99 ? 9.389 -5.983 5.221 1.00 83.06 99 ASN A C 1
ATOM 746 O O . ASN A 1 99 ? 9.266 -7.186 5.442 1.00 83.06 99 ASN A O 1
ATOM 750 N N . THR A 1 100 ? 10.164 -5.208 6.000 1.00 83.50 100 THR A N 1
ATOM 751 C CA . THR A 1 100 ? 10.757 -5.714 7.261 1.00 83.50 100 THR A CA 1
ATOM 752 C C . THR A 1 100 ? 9.727 -5.869 8.380 1.00 83.50 100 THR A C 1
ATOM 754 O O . THR A 1 100 ? 9.933 -6.669 9.290 1.00 83.50 100 THR A O 1
ATOM 757 N N . GLY A 1 101 ? 8.643 -5.092 8.324 1.00 76.56 101 GLY A N 1
ATOM 758 C CA . GLY A 1 101 ? 7.518 -5.139 9.251 1.00 76.56 101 GLY A CA 1
ATOM 759 C C . GLY A 1 101 ? 6.224 -5.592 8.575 1.00 76.56 101 GLY A C 1
ATOM 760 O O . GLY A 1 101 ? 6.123 -5.651 7.349 1.00 76.56 101 GLY A O 1
ATOM 761 N N . SER A 1 102 ? 5.225 -5.878 9.406 1.00 79.88 102 SER A N 1
ATOM 762 C CA . SER A 1 102 ? 3.854 -6.235 9.023 1.00 79.88 102 SER A CA 1
ATOM 763 C C . SER A 1 102 ? 2.882 -5.639 10.040 1.00 79.88 102 SER A C 1
ATOM 765 O O . SER A 1 102 ? 3.283 -5.427 11.186 1.00 79.88 102 SER A O 1
ATOM 767 N N . HIS A 1 103 ? 1.640 -5.365 9.634 1.00 81.88 103 HIS A N 1
ATOM 768 C CA . HIS A 1 103 ? 0.602 -4.744 10.473 1.00 81.88 103 HIS A CA 1
ATOM 769 C C . HIS A 1 103 ? 0.942 -3.345 11.030 1.00 81.88 103 HIS A C 1
ATOM 771 O O . HIS A 1 103 ? 0.239 -2.822 11.888 1.00 81.88 103 HIS A O 1
ATOM 777 N N . TYR A 1 104 ? 1.994 -2.695 10.524 1.00 83.19 104 TYR A N 1
ATOM 778 C CA . TYR A 1 104 ? 2.316 -1.310 10.885 1.00 83.19 104 TYR A CA 1
ATOM 779 C C . TYR A 1 104 ? 1.505 -0.299 10.059 1.00 83.19 104 TYR A C 1
ATOM 781 O O . TYR A 1 104 ? 1.530 0.898 10.344 1.00 83.19 104 TYR A O 1
ATOM 789 N N . GLU A 1 105 ? 0.841 -0.769 9.009 1.00 81.62 105 GLU A N 1
ATOM 790 C CA . GLU A 1 105 ? -0.011 -0.001 8.114 1.00 81.62 105 GLU A CA 1
ATOM 791 C C . GLU A 1 105 ? -1.327 0.405 8.775 1.00 81.62 105 GLU A C 1
ATOM 793 O O . GLU A 1 105 ? -1.874 1.437 8.402 1.00 81.62 105 GLU A O 1
ATOM 798 N N . GLY A 1 106 ? -1.787 -0.382 9.751 1.00 82.88 106 GLY A N 1
ATOM 799 C CA . GLY A 1 106 ? -3.007 -0.152 10.508 1.00 82.88 106 GLY A CA 1
ATOM 800 C C . GLY A 1 106 ? -3.587 -1.429 11.113 1.00 82.88 106 GLY A C 1
ATOM 801 O O . GLY A 1 106 ? -3.056 -2.531 10.920 1.00 82.88 106 GLY A O 1
ATOM 802 N N . ASP A 1 107 ? -4.697 -1.276 11.837 1.00 85.31 107 ASP A N 1
ATOM 803 C CA . ASP A 1 107 ? -5.323 -2.368 12.597 1.00 85.31 107 ASP A CA 1
ATOM 804 C C . ASP A 1 107 ? -5.906 -3.480 11.697 1.00 85.31 107 ASP A C 1
ATOM 806 O O . ASP A 1 107 ? -6.011 -4.628 12.130 1.00 85.31 107 ASP A O 1
ATOM 810 N N . THR A 1 108 ? -6.224 -3.185 10.427 1.00 85.81 108 THR A N 1
ATOM 811 C CA . THR A 1 108 ? -6.693 -4.163 9.425 1.00 85.81 108 THR A CA 1
ATOM 812 C C . THR A 1 108 ? -6.256 -3.809 7.991 1.00 85.81 108 THR A C 1
ATOM 814 O O . THR A 1 108 ? -6.276 -2.656 7.572 1.00 85.81 108 THR A O 1
ATOM 817 N N . ILE A 1 109 ? -5.872 -4.807 7.188 1.00 87.56 109 ILE A N 1
ATOM 818 C CA . ILE A 1 109 ? -5.250 -4.650 5.862 1.00 87.56 109 ILE A CA 1
ATOM 819 C C . ILE A 1 109 ? -5.965 -5.537 4.826 1.00 87.56 109 ILE A C 1
ATOM 821 O O . ILE A 1 109 ? -5.954 -6.767 4.919 1.00 87.56 109 ILE A O 1
ATOM 825 N N . HIS A 1 110 ? -6.542 -4.926 3.786 1.00 89.62 110 HIS A N 1
ATOM 826 C CA . HIS A 1 110 ? -7.399 -5.614 2.808 1.00 89.62 110 HIS A CA 1
ATOM 827 C C . HIS A 1 110 ? -6.996 -5.330 1.357 1.00 89.62 110 HIS A C 1
ATOM 829 O O . HIS A 1 110 ? -7.190 -4.221 0.863 1.00 89.62 110 HIS A O 1
ATOM 835 N N . THR A 1 111 ? -6.438 -6.323 0.657 1.00 89.19 111 THR A N 1
ATOM 836 C CA . THR A 1 111 ? -5.743 -6.112 -0.627 1.00 89.19 111 THR A CA 1
ATOM 837 C C . THR A 1 111 ? -6.583 -6.518 -1.840 1.00 89.19 111 THR A C 1
ATOM 839 O O . THR A 1 111 ? -7.171 -7.593 -1.857 1.00 89.19 111 THR A O 1
ATOM 842 N N . ILE A 1 112 ? -6.677 -5.646 -2.853 1.00 89.75 112 ILE A N 1
ATOM 843 C CA . ILE A 1 112 ? -7.561 -5.810 -4.027 1.00 89.75 112 ILE A CA 1
ATOM 844 C C . ILE A 1 112 ? -6.719 -5.862 -5.306 1.00 89.75 112 ILE A C 1
ATOM 846 O O . ILE A 1 112 ? -6.132 -4.847 -5.677 1.00 89.75 112 ILE A O 1
ATOM 850 N N . TYR A 1 113 ? -6.667 -7.021 -5.971 1.00 86.88 113 TYR A N 1
ATOM 851 C CA . TYR A 1 113 ? -5.861 -7.276 -7.176 1.00 86.88 113 TYR A CA 1
ATOM 852 C C . TYR A 1 113 ? -6.671 -7.860 -8.331 1.00 86.88 113 TYR A C 1
ATOM 854 O O . TYR A 1 113 ? -7.659 -8.558 -8.123 1.00 86.88 113 TYR A O 1
ATOM 862 N N . SER A 1 114 ? -6.180 -7.670 -9.557 1.00 88.06 114 SER A N 1
ATOM 863 C CA . SER A 1 114 ? -6.576 -8.468 -10.717 1.00 88.06 114 SER A CA 1
ATOM 864 C C . SER A 1 114 ? -5.433 -9.374 -11.167 1.00 88.06 114 SER A C 1
ATOM 866 O O . SER A 1 114 ? -4.275 -8.965 -11.230 1.00 88.06 114 SER A O 1
ATOM 868 N N . SER A 1 115 ? -5.770 -10.606 -11.539 1.00 88.31 115 SER A N 1
ATOM 869 C CA . SER A 1 115 ? -4.852 -11.535 -12.212 1.00 88.31 115 SER A CA 1
ATOM 870 C C . SER A 1 115 ? -4.512 -11.124 -13.652 1.00 88.31 115 SER A C 1
ATOM 872 O O . SER A 1 115 ? -3.577 -11.661 -14.242 1.00 88.31 115 SER A O 1
ATOM 874 N N . THR A 1 116 ? -5.251 -10.165 -14.214 1.00 85.88 116 THR A N 1
ATOM 875 C CA . THR A 1 116 ? -5.048 -9.610 -15.561 1.00 85.88 116 THR A CA 1
ATOM 876 C C . THR A 1 116 ? -4.687 -8.122 -15.518 1.00 85.88 116 THR A C 1
ATOM 878 O O . THR A 1 116 ? -4.970 -7.390 -16.466 1.00 85.88 116 THR A O 1
ATOM 881 N N . ASP A 1 117 ? -4.092 -7.658 -14.413 1.00 80.31 117 ASP A N 1
ATOM 882 C CA . ASP A 1 117 ? -3.555 -6.301 -14.311 1.00 80.31 117 ASP A CA 1
ATOM 883 C C . ASP A 1 117 ? -2.515 -6.068 -15.420 1.00 80.31 117 ASP A C 1
ATOM 885 O O . ASP A 1 117 ? -1.473 -6.717 -15.481 1.00 80.31 117 ASP A O 1
ATOM 889 N N . ASN A 1 118 ? -2.825 -5.149 -16.330 1.00 78.50 118 ASN A N 1
ATOM 890 C CA . ASN A 1 118 ? -2.059 -4.901 -17.548 1.00 78.50 118 ASN A CA 1
ATOM 891 C C . ASN A 1 118 ? -0.944 -3.850 -17.381 1.00 78.50 118 ASN A C 1
ATOM 893 O O . ASN A 1 118 ? -0.363 -3.442 -18.387 1.00 78.50 118 ASN A O 1
ATOM 897 N N . VAL A 1 119 ? -0.697 -3.360 -16.160 1.00 75.25 119 VAL A N 1
ATOM 898 C CA . VAL A 1 119 ? 0.306 -2.316 -15.879 1.00 75.25 119 VAL A CA 1
ATOM 899 C C . VAL A 1 119 ? 1.357 -2.809 -14.884 1.00 75.25 119 VAL A C 1
ATOM 901 O O . VAL A 1 119 ? 2.536 -2.532 -15.087 1.00 75.25 119 VAL A O 1
ATOM 904 N N . ILE A 1 120 ? 0.954 -3.559 -13.851 1.00 71.44 120 ILE A N 1
ATOM 905 C CA . ILE A 1 120 ? 1.859 -4.120 -12.830 1.00 71.44 120 ILE A CA 1
ATOM 906 C C . ILE A 1 120 ? 1.738 -5.650 -12.671 1.00 71.44 120 ILE A C 1
ATOM 908 O O . ILE A 1 120 ? 2.425 -6.242 -11.838 1.00 71.44 120 ILE A O 1
ATOM 912 N N . GLY A 1 121 ? 0.893 -6.315 -13.466 1.00 74.12 121 GLY A N 1
ATOM 913 C CA . GLY A 1 121 ? 0.808 -7.775 -13.504 1.00 74.12 121 GLY A CA 1
ATOM 914 C C . GLY A 1 121 ? 0.268 -8.428 -12.227 1.00 74.12 121 GLY A C 1
ATOM 915 O O . GLY A 1 121 ? 0.013 -7.793 -11.204 1.00 74.12 121 GLY A O 1
ATOM 916 N N . TYR A 1 122 ? 0.110 -9.751 -12.284 1.00 77.94 122 TYR A N 1
ATOM 917 C CA . TYR A 1 122 ? -0.377 -10.558 -11.159 1.00 77.94 122 TYR A CA 1
ATOM 918 C C . TYR A 1 122 ? 0.740 -11.101 -10.261 1.00 77.94 122 TYR A C 1
ATOM 920 O O . TYR A 1 122 ? 0.574 -11.247 -9.049 1.00 77.94 122 TYR A O 1
ATOM 928 N N . LYS A 1 123 ? 1.875 -11.458 -10.863 1.00 78.19 123 LYS A N 1
ATOM 929 C CA . LYS A 1 123 ? 2.971 -12.174 -10.211 1.00 78.19 123 LYS A CA 1
ATOM 930 C C . LYS A 1 123 ? 4.310 -11.681 -10.717 1.00 78.19 123 LYS A C 1
ATOM 932 O O . LYS A 1 123 ? 4.451 -11.413 -11.905 1.00 78.19 123 LYS A O 1
ATOM 937 N N . VAL A 1 124 ? 5.281 -11.631 -9.815 1.00 70.31 124 VAL A N 1
ATOM 938 C CA . VAL A 1 124 ? 6.672 -11.329 -10.146 1.00 70.31 124 VAL A CA 1
ATOM 939 C C . VAL A 1 124 ? 7.476 -12.590 -10.421 1.00 70.31 124 VAL A C 1
ATOM 941 O O . VAL A 1 124 ? 7.363 -13.599 -9.719 1.00 70.31 124 VAL A O 1
ATOM 944 N N . SER A 1 125 ? 8.388 -12.486 -11.382 1.00 65.00 125 SER A N 1
ATOM 945 C CA . SER A 1 125 ? 9.450 -13.473 -11.606 1.00 65.00 125 SER A CA 1
ATOM 946 C C . SER A 1 125 ? 10.368 -13.677 -10.385 1.00 65.00 125 SER A C 1
ATOM 948 O O . SER A 1 125 ? 10.912 -14.768 -10.211 1.00 65.00 125 SER A O 1
ATOM 950 N N . CYS A 1 126 ? 10.495 -12.698 -9.477 1.00 64.88 126 CYS A N 1
ATOM 951 C CA . CYS A 1 126 ? 11.204 -12.887 -8.207 1.00 64.88 126 CYS A CA 1
ATOM 952 C C . CYS A 1 126 ? 10.372 -13.698 -7.193 1.00 64.88 126 CYS A C 1
ATOM 954 O O . CYS A 1 126 ? 9.543 -13.172 -6.454 1.00 64.88 126 CYS A O 1
ATOM 956 N N . GLY A 1 127 ? 10.608 -15.010 -7.150 1.00 65.69 127 GLY A N 1
ATOM 957 C CA . GLY A 1 127 ? 10.004 -15.902 -6.153 1.00 65.69 127 GLY A CA 1
ATOM 958 C C . GLY A 1 127 ? 8.545 -16.294 -6.414 1.00 65.69 127 GLY A C 1
ATOM 959 O O . GLY A 1 127 ? 7.943 -16.914 -5.544 1.00 65.69 127 GLY A O 1
ATOM 960 N N . ASN A 1 128 ? 7.977 -15.988 -7.593 1.00 69.44 128 ASN A N 1
ATOM 961 C CA . ASN A 1 128 ? 6.589 -16.330 -7.972 1.00 69.44 128 ASN A CA 1
ATOM 962 C C . ASN A 1 128 ? 5.518 -15.671 -7.064 1.00 69.44 128 ASN A C 1
ATOM 964 O O . ASN A 1 128 ? 4.359 -16.100 -7.021 1.00 69.44 128 ASN A O 1
ATOM 968 N N . THR A 1 129 ? 5.912 -14.625 -6.332 1.00 75.88 129 THR A N 1
ATOM 969 C CA . THR A 1 129 ? 5.075 -13.891 -5.378 1.00 75.88 129 THR A CA 1
ATOM 970 C C . THR A 1 129 ? 3.969 -13.129 -6.104 1.00 75.88 129 THR A C 1
ATOM 972 O O . THR A 1 129 ? 4.192 -12.559 -7.173 1.00 75.88 129 THR A O 1
ATOM 975 N N . VAL A 1 130 ? 2.771 -13.088 -5.517 1.00 81.50 130 VAL A N 1
ATOM 976 C CA . VAL A 1 130 ? 1.682 -12.231 -6.005 1.00 81.50 130 VAL A CA 1
ATOM 977 C C . VAL A 1 130 ? 2.076 -10.770 -5.812 1.00 81.50 130 VAL A C 1
ATOM 979 O O . VAL A 1 130 ? 2.419 -10.358 -4.703 1.00 81.50 130 VAL A O 1
ATOM 982 N N . THR A 1 131 ? 2.007 -9.989 -6.888 1.00 75.12 131 THR A N 1
ATOM 983 C CA . THR A 1 131 ? 2.452 -8.590 -6.933 1.00 75.12 131 THR A CA 1
ATOM 984 C C . THR A 1 131 ? 1.770 -7.737 -5.872 1.00 75.12 131 THR A C 1
ATOM 986 O O . THR A 1 131 ? 2.410 -6.855 -5.320 1.00 75.12 131 THR A O 1
ATOM 989 N N . GLY A 1 132 ? 0.499 -8.007 -5.554 1.00 75.69 132 GLY A N 1
ATOM 990 C CA . GLY A 1 132 ? -0.329 -7.269 -4.595 1.00 75.69 132 GLY A CA 1
ATOM 991 C C . GLY A 1 132 ? -0.298 -7.709 -3.121 1.00 75.69 132 GLY A C 1
ATOM 992 O O . GLY A 1 132 ? -1.055 -7.143 -2.335 1.00 75.69 132 GLY A O 1
ATOM 993 N N . ASN A 1 133 ? 0.502 -8.711 -2.740 1.00 82.38 133 ASN A N 1
ATOM 994 C CA . ASN A 1 133 ? 0.430 -9.356 -1.418 1.00 82.38 133 ASN A CA 1
ATOM 995 C C . ASN A 1 133 ? 1.208 -8.607 -0.313 1.00 82.38 133 ASN A C 1
ATOM 997 O O . ASN A 1 133 ? 2.438 -8.549 -0.379 1.00 82.38 133 ASN A O 1
ATOM 1001 N N . ILE A 1 134 ? 0.535 -8.089 0.720 1.00 82.94 134 ILE A N 1
ATOM 1002 C CA . ILE A 1 134 ? 1.177 -7.393 1.856 1.00 82.94 134 ILE A CA 1
ATOM 1003 C C . ILE A 1 134 ? 1.471 -8.378 3.003 1.00 82.94 134 ILE A C 1
ATOM 1005 O O . ILE A 1 134 ? 0.566 -9.103 3.415 1.00 82.94 134 ILE A O 1
ATOM 1009 N N . PRO A 1 135 ? 2.697 -8.411 3.566 1.00 83.50 135 PRO A N 1
ATOM 1010 C CA . PRO A 1 135 ? 2.995 -9.212 4.754 1.00 83.50 135 PRO A CA 1
ATOM 1011 C C . PRO A 1 135 ? 2.032 -8.909 5.914 1.00 83.50 135 PRO A C 1
ATOM 1013 O O . PRO A 1 135 ? 1.944 -7.773 6.368 1.00 83.50 135 PRO A O 1
ATOM 1016 N N . GLY A 1 136 ? 1.319 -9.931 6.395 1.00 84.44 136 GLY A N 1
ATOM 1017 C CA . GLY A 1 136 ? 0.35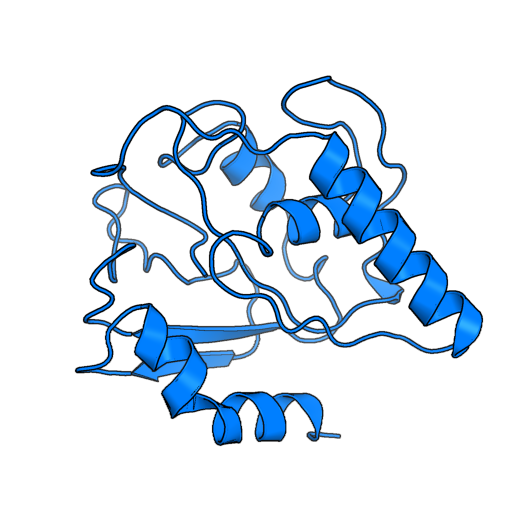1 -9.806 7.494 1.00 84.44 136 GLY A CA 1
ATOM 1018 C C . GLY A 1 136 ? -1.062 -9.355 7.100 1.00 84.44 136 GLY A C 1
ATOM 1019 O O . GLY A 1 136 ? -1.850 -9.069 7.989 1.00 84.44 136 GLY A O 1
ATOM 1020 N N . GLN A 1 137 ? -1.411 -9.294 5.809 1.00 86.75 137 GLN A N 1
ATOM 1021 C CA . GLN A 1 137 ? -2.741 -8.838 5.381 1.00 86.75 137 GLN A CA 1
ATOM 1022 C C . GLN A 1 137 ? -3.920 -9.693 5.898 1.00 86.75 137 GLN A C 1
ATOM 1024 O O . GLN A 1 137 ? -3.899 -10.921 5.814 1.00 86.75 137 GLN A O 1
ATOM 1029 N N . ASN A 1 138 ? -5.000 -9.039 6.336 1.00 91.19 138 ASN A N 1
ATOM 1030 C CA . ASN A 1 138 ? -6.198 -9.674 6.902 1.00 91.19 138 ASN A CA 1
ATOM 1031 C C . ASN A 1 138 ? -7.147 -10.247 5.833 1.00 91.19 138 ASN A C 1
ATOM 1033 O O . ASN A 1 138 ? -7.815 -11.243 6.094 1.00 91.19 138 ASN A O 1
ATOM 1037 N N . ALA A 1 139 ? -7.220 -9.659 4.628 1.00 88.62 139 ALA A N 1
ATOM 1038 C CA . ALA A 1 139 ? -7.954 -10.267 3.505 1.00 88.62 139 ALA A CA 1
ATOM 1039 C C . ALA A 1 139 ? -7.343 -9.968 2.130 1.00 88.62 139 ALA A C 1
ATOM 1041 O O . ALA A 1 139 ? -6.719 -8.926 1.927 1.00 88.62 139 ALA A O 1
ATOM 1042 N N . ALA A 1 140 ? -7.570 -10.876 1.177 1.00 88.75 140 ALA A N 1
ATOM 1043 C CA . ALA A 1 140 ? -7.212 -10.751 -0.234 1.00 88.75 140 ALA A CA 1
ATOM 1044 C C . ALA A 1 140 ? -8.463 -10.852 -1.118 1.00 88.75 140 ALA A C 1
ATOM 1046 O O . ALA A 1 140 ? -9.249 -11.787 -0.976 1.00 88.75 140 ALA A O 1
ATOM 1047 N N . TYR A 1 141 ? -8.600 -9.945 -2.081 1.00 90.38 141 TYR A N 1
ATOM 1048 C CA . TYR A 1 141 ? -9.673 -9.922 -3.070 1.00 90.38 141 TYR A CA 1
ATOM 1049 C C . TYR A 1 141 ? -9.065 -9.969 -4.475 1.00 90.38 141 TYR A C 1
ATOM 1051 O O . TYR A 1 141 ? -8.688 -8.944 -5.044 1.00 90.38 141 TYR A O 1
ATOM 1059 N N . LEU A 1 142 ? -8.950 -11.185 -5.011 1.00 90.44 142 LEU A N 1
ATOM 1060 C CA . LEU A 1 142 ? -8.462 -11.461 -6.360 1.00 90.44 142 LEU A CA 1
ATOM 1061 C C . LEU A 1 142 ? -9.618 -11.445 -7.371 1.00 90.44 142 LEU A C 1
ATOM 1063 O O . LEU A 1 142 ? -10.586 -12.188 -7.225 1.00 90.44 142 LEU A O 1
ATOM 1067 N N . TYR A 1 143 ? -9.459 -10.665 -8.436 1.00 90.50 143 TYR A N 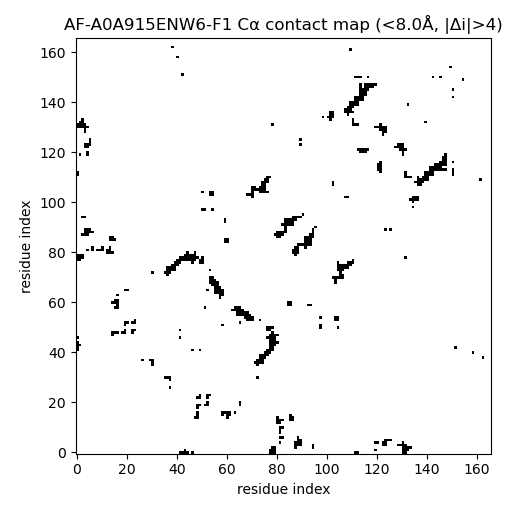1
ATOM 1068 C CA . TYR A 1 143 ? -10.341 -10.611 -9.600 1.00 90.50 143 TYR A CA 1
ATOM 1069 C C . TYR A 1 143 ? -9.654 -11.181 -10.856 1.00 90.50 143 TYR A C 1
ATOM 1071 O O . TYR A 1 143 ? -8.439 -11.398 -10.906 1.00 90.50 143 TYR A O 1
ATOM 1079 N N . THR A 1 144 ? -10.443 -11.414 -11.901 1.00 92.31 144 THR A N 1
ATOM 1080 C CA . THR A 1 144 ? -10.004 -11.866 -13.232 1.00 92.31 144 THR A CA 1
ATOM 1081 C C . THR A 1 144 ? -10.643 -10.980 -14.297 1.00 92.31 144 THR A C 1
ATOM 1083 O O . THR A 1 144 ? -11.802 -10.599 -14.148 1.00 92.31 144 THR A O 1
ATOM 1086 N N . GLY A 1 145 ? -9.934 -10.677 -15.384 1.00 91.00 145 GLY A N 1
ATOM 1087 C CA . GLY A 1 145 ? -10.476 -9.917 -16.519 1.00 91.00 145 GLY A CA 1
ATOM 1088 C C . GLY A 1 145 ? -10.541 -8.395 -16.329 1.00 91.00 145 GLY A C 1
ATOM 1089 O O . GLY A 1 145 ? -10.981 -7.701 -17.240 1.00 91.00 145 GLY A O 1
ATOM 1090 N N . LEU A 1 146 ? -10.088 -7.859 -15.189 1.00 89.25 146 LEU A N 1
ATOM 1091 C CA . LEU A 1 146 ? -9.963 -6.414 -14.968 1.00 89.25 146 LEU A CA 1
ATOM 1092 C C . LEU A 1 146 ? -8.551 -5.928 -15.332 1.00 89.25 146 LEU A C 1
ATOM 1094 O O . LEU A 1 146 ? -7.560 -6.550 -14.944 1.00 89.25 146 LEU A O 1
ATOM 1098 N N . THR A 1 147 ? -8.462 -4.795 -16.029 1.00 88.31 147 THR A N 1
ATOM 1099 C CA . THR A 1 147 ? -7.229 -3.989 -16.180 1.00 88.31 147 THR A CA 1
ATOM 1100 C C . THR A 1 147 ? -6.820 -3.321 -14.859 1.00 88.31 147 THR A C 1
ATOM 1102 O O . THR A 1 147 ? -7.606 -3.297 -13.911 1.00 88.31 147 THR A O 1
ATOM 1105 N N . HIS A 1 148 ? -5.627 -2.713 -14.789 1.00 82.88 148 HIS A N 1
ATOM 1106 C CA . HIS A 1 148 ? -5.169 -1.945 -13.612 1.00 82.88 148 HIS A CA 1
ATOM 1107 C C . HIS A 1 148 ? -6.216 -0.903 -13.176 1.00 82.88 148 HIS A C 1
ATOM 1109 O O . HIS A 1 148 ? -6.693 -0.898 -12.042 1.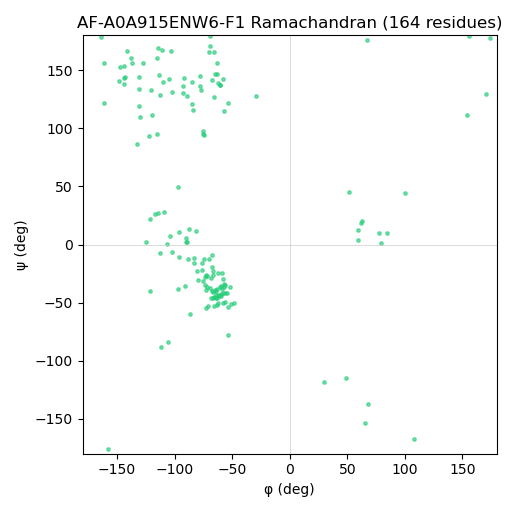00 82.88 148 HIS A O 1
ATOM 1115 N N . THR A 1 149 ? -6.672 -0.095 -14.137 1.00 85.75 149 THR A N 1
ATOM 1116 C CA . THR A 1 149 ? -7.660 0.973 -13.940 1.00 85.75 149 THR A CA 1
ATOM 1117 C C . THR A 1 149 ? -9.048 0.441 -13.570 1.00 85.75 149 THR A C 1
ATOM 1119 O O . THR A 1 149 ? -9.688 0.980 -12.668 1.00 85.75 149 THR A O 1
ATOM 1122 N N . GLN A 1 150 ? -9.508 -0.649 -14.194 1.00 88.75 150 GLN A N 1
ATOM 1123 C CA . GLN A 1 150 ? -10.775 -1.293 -13.814 1.00 88.75 150 GLN A CA 1
ATOM 1124 C C . GLN A 1 150 ? -10.703 -1.963 -12.436 1.00 88.75 150 GLN A C 1
ATOM 1126 O O . GLN A 1 150 ? -11.710 -2.010 -11.741 1.00 88.75 150 GLN A O 1
ATOM 1131 N N . THR A 1 151 ? -9.533 -2.434 -11.996 1.00 87.50 151 THR A N 1
ATOM 1132 C CA . THR A 1 151 ? -9.350 -2.995 -10.642 1.00 87.50 151 THR A CA 1
ATOM 1133 C C . THR A 1 151 ? -9.622 -1.949 -9.557 1.00 87.50 151 THR A C 1
ATOM 1135 O O . THR A 1 151 ? -10.008 -2.306 -8.452 1.00 87.50 151 THR A O 1
ATOM 1138 N N . PHE A 1 152 ? -9.484 -0.657 -9.874 1.00 86.81 152 PHE A N 1
ATOM 1139 C CA . PHE A 1 152 ? -9.926 0.430 -9.003 1.00 86.81 152 PHE A CA 1
ATOM 1140 C C . PHE A 1 152 ? -11.404 0.788 -9.218 1.00 86.81 152 PHE A C 1
ATOM 1142 O O . PHE A 1 152 ? -12.204 0.678 -8.292 1.00 86.81 152 PHE A O 1
ATOM 1149 N N . PHE A 1 153 ? -11.797 1.193 -10.430 1.00 89.19 153 PHE A N 1
ATOM 1150 C CA . PHE A 1 153 ? -13.138 1.755 -10.653 1.00 89.19 153 PHE A CA 1
ATOM 1151 C C . PHE A 1 153 ? -14.275 0.720 -10.633 1.00 89.19 153 PHE A C 1
ATOM 1153 O O . PHE A 1 153 ? -15.393 1.062 -10.258 1.00 89.19 153 PHE A O 1
ATOM 1160 N N . ASN A 1 154 ? -14.015 -0.544 -10.976 1.00 92.50 154 ASN A N 1
ATOM 1161 C CA . ASN A 1 154 ? -15.037 -1.596 -11.004 1.00 92.50 154 ASN A CA 1
ATOM 1162 C C . ASN A 1 154 ? -15.169 -2.336 -9.659 1.00 92.50 154 ASN A C 1
ATOM 1164 O O . ASN A 1 154 ? -15.954 -3.277 -9.566 1.00 92.50 154 ASN A O 1
ATOM 1168 N N . THR A 1 155 ? -14.412 -1.953 -8.622 1.00 91.12 155 THR A N 1
ATOM 1169 C CA . THR A 1 155 ? -14.501 -2.571 -7.285 1.00 91.12 155 THR A CA 1
ATOM 1170 C C . THR A 1 155 ? -14.858 -1.561 -6.188 1.00 91.12 155 THR A C 1
ATOM 1172 O O . THR A 1 155 ? -14.569 -1.813 -5.016 1.00 91.12 155 THR A O 1
ATOM 1175 N N . LEU A 1 156 ? -15.468 -0.424 -6.540 1.00 90.25 156 LEU A N 1
ATOM 1176 C CA . LEU A 1 156 ? -15.867 0.614 -5.579 1.00 90.25 156 LEU A CA 1
ATOM 1177 C C . LEU A 1 156 ? -16.780 0.055 -4.475 1.00 90.25 156 LEU A C 1
ATOM 1179 O O . LEU A 1 156 ? -16.520 0.308 -3.304 1.00 90.25 156 LEU A O 1
ATOM 1183 N N . ASP A 1 157 ? -17.743 -0.808 -4.814 1.00 90.69 157 ASP A N 1
ATOM 1184 C CA . ASP A 1 157 ? -18.613 -1.471 -3.827 1.00 90.69 157 ASP A CA 1
ATOM 1185 C C . ASP A 1 157 ? -17.817 -2.330 -2.830 1.00 90.69 157 ASP A C 1
ATOM 1187 O O . ASP A 1 157 ? -18.125 -2.368 -1.640 1.00 90.69 157 ASP A O 1
ATOM 1191 N N . ARG A 1 158 ? -16.741 -2.990 -3.292 1.00 90.12 158 ARG A N 1
ATOM 1192 C CA . ARG A 1 158 ? -15.833 -3.754 -2.422 1.00 90.12 158 ARG A CA 1
ATOM 1193 C C . ARG A 1 158 ? -15.055 -2.819 -1.500 1.00 90.12 158 ARG A C 1
ATOM 1195 O O . ARG A 1 158 ? -14.979 -3.100 -0.309 1.00 90.12 158 ARG A O 1
ATOM 1202 N N . GLN A 1 159 ? -14.503 -1.731 -2.037 1.00 89.19 159 GLN A N 1
ATOM 1203 C CA . GLN A 1 159 ? -13.742 -0.735 -1.273 1.00 89.19 159 GLN A CA 1
ATOM 1204 C C . GLN A 1 159 ? -14.621 -0.078 -0.198 1.00 89.19 159 GLN A C 1
ATOM 1206 O O . GLN A 1 159 ? -14.214 -0.007 0.958 1.00 89.19 159 GLN A O 1
ATOM 1211 N N . LEU A 1 160 ? -15.854 0.300 -0.549 1.00 88.19 160 LEU A N 1
ATOM 1212 C CA . LEU A 1 160 ? -16.830 0.839 0.393 1.00 88.19 160 LEU A CA 1
ATOM 1213 C C . LEU A 1 160 ? -17.227 -0.204 1.445 1.00 88.19 160 LEU A C 1
ATOM 1215 O O . LEU A 1 160 ? -17.170 0.109 2.625 1.00 88.19 160 LEU A O 1
ATOM 1219 N N . SER A 1 161 ? -17.525 -1.452 1.050 1.00 89.88 161 SER A N 1
ATOM 1220 C CA . SER A 1 161 ? -17.891 -2.520 2.001 1.00 89.88 161 SER A CA 1
ATOM 1221 C C . SER A 1 161 ? -16.821 -2.789 3.063 1.00 89.88 161 SER A C 1
ATOM 1223 O O . SER A 1 161 ? -17.153 -3.187 4.174 1.00 89.88 161 SER A O 1
ATOM 1225 N N . ILE A 1 162 ? -15.550 -2.564 2.722 1.00 88.38 162 ILE A N 1
ATOM 1226 C CA . ILE A 1 162 ? -14.418 -2.680 3.642 1.00 88.38 162 ILE A CA 1
ATOM 1227 C C . ILE A 1 162 ? -14.424 -1.500 4.626 1.00 88.38 162 ILE A C 1
ATOM 1229 O O . ILE A 1 162 ? -14.490 -1.724 5.826 1.00 88.38 162 ILE A O 1
ATOM 1233 N N . ILE A 1 163 ? -14.451 -0.261 4.122 1.00 85.25 163 ILE A N 1
ATOM 1234 C CA . ILE A 1 163 ? -14.393 0.968 4.940 1.00 85.25 163 ILE A CA 1
ATOM 1235 C C . ILE A 1 163 ? -15.645 1.142 5.825 1.00 85.25 163 ILE A C 1
ATOM 1237 O O . ILE A 1 163 ? -15.584 1.774 6.873 1.00 85.25 163 ILE A O 1
ATOM 1241 N N . THR A 1 164 ? -16.792 0.578 5.433 1.00 83.62 164 THR A N 1
ATOM 1242 C CA . THR A 1 164 ? -18.028 0.589 6.237 1.00 83.62 164 THR A CA 1
ATOM 1243 C C . THR A 1 164 ? -18.240 -0.683 7.067 1.00 83.62 164 THR A C 1
ATOM 1245 O O . THR A 1 164 ? -19.348 -0.890 7.565 1.00 83.62 164 THR A O 1
ATOM 1248 N N . SER A 1 165 ? -17.241 -1.565 7.180 1.00 70.56 165 SER A N 1
ATOM 1249 C CA . SER A 1 165 ? -17.298 -2.696 8.116 1.00 70.56 165 SER A CA 1
ATOM 1250 C C . SER A 1 165 ? -17.003 -2.220 9.550 1.00 70.56 165 SER A C 1
ATOM 1252 O O . SER A 1 165 ? -16.084 -1.421 9.723 1.00 70.56 165 SER A O 1
ATOM 1254 N N . PRO A 1 166 ? -17.770 -2.675 10.561 1.00 57.06 166 PRO A N 1
ATOM 1255 C CA . PRO A 1 166 ? -17.529 -2.375 11.975 1.00 57.06 166 PRO A CA 1
ATOM 1256 C C . PRO A 1 166 ? -16.466 -3.283 12.618 1.00 57.06 166 PRO A C 1
ATOM 1258 O O . PRO A 1 166 ? -16.213 -4.383 12.070 1.00 57.06 166 PRO A O 1
#

Nearest PDB structures (foldseek):
  8ptr-assembly1_A  TM=5.123E-01  e=4.867E-02  Homo sapiens
  6bq0-assembly1_B  TM=5.274E-01  e=8.200E-02  Homo sapiens
  6wpy-assembly5_E  TM=8.217E-01  e=1.646E+00  Bacillus licheniformis

Organism: NCBI:txid166011

Sequence (166 aa):
MTTYWDGTASPSETLKCLYCKEIRLFILAVSTFTNSQVDILAYSMGSPVARKAIMGGNCVDTSEVLGASMSSSVHHFFLATCNTNNGMRCNSVYLNNINTGSHYEGDTIHTIYSSTDNVIGYKVSCGNTVTGNIPGQNAAYLYTGLTHTQTFFNTLDRQLSIITSP